Protein AF-A0A661YJ79-F1 (afdb_monomer)

Mean predicted aligned error: 10.52 Å

Radius of gyration: 17.21 Å; Cα contacts (8 Å, |Δi|>4): 69; chains: 1; bounding box: 55×23×50 Å

Solvent-accessible surface area (backbone atoms only — not comparable to full-atom values): 6970 Å² total; per-residue (Å²): 125,75,74,68,72,75,68,58,92,50,68,66,60,58,24,50,54,50,8,46,51,60,20,59,76,65,79,40,75,86,57,25,61,65,40,26,53,50,30,38,53,37,37,49,41,29,69,73,67,74,34,72,62,58,31,50,52,53,51,51,53,44,50,48,52,42,51,55,47,42,62,59,53,62,76,68,80,64,89,76,53,86,88,41,74,94,55,59,99,39,75,68,54,53,50,49,40,53,47,54,53,49,51,53,51,53,52,53,53,50,50,54,52,54,56,55,57,68,74,78,110

Foldseek 3Di:
DVVVVPPPPDLQVVQQVQLQCQLVVLVADLCNVLSSVLSSLLSVQCVVVVDNVRSVVLVVVLLVLQVVVCVVCVVPDDDDDPSCVSGDPDVVSSVVSVVVSVVVVVVVVVVVVVVVVVVVD

pLDDT: mean 76.21, std 13.27, range [41.62, 94.12]

Secondary structure (DSSP, 8-state):
--GGGTT-S-HHHHHHHHHHHHHHTT--STTHHHHHHHHHHHHHHHHHH--SHHHHHHHHHHHHHHHHHHHHHGGG-----GGGTT----HHHHHHHHHHHHHHHHHHHHHHHHHHHTT--

Nearest PDB structures (foldseek):
  6qc5-assembly1_D6  TM=3.238E-01  e=1.694E+00  Ovis aries
  6zko-assembly1_J  TM=3.607E-01  e=5.529E+00  Ovis aries
  7r46-assembly1_J  TM=3.300E-01  e=5.849E+00  Bos taurus

Structure (mmCIF, N/CA/C/O backbone):
data_AF-A0A661YJ79-F1
#
_entry.id   AF-A0A661YJ79-F1
#
loop_
_atom_site.group_PDB
_atom_site.id
_atom_site.type_symbol
_atom_site.label_atom_id
_atom_site.label_alt_id
_atom_site.label_comp_id
_atom_site.label_asym_id
_atom_site.label_entity_id
_atom_site.label_seq_id
_atom_site.pdbx_PDB_ins_code
_atom_site.Cartn_x
_atom_site.Cartn_y
_atom_site.Cartn_z
_atom_site.occupancy
_atom_site.B_iso_or_equiv
_atom_site.auth_seq_id
_atom_site.auth_comp_id
_atom_site.auth_asym_id
_atom_site.auth_atom_id
_atom_site.pdbx_PDB_model_num
ATOM 1 N N . MET A 1 1 ? -8.145 -7.407 23.195 1.00 47.97 1 MET A N 1
ATOM 2 C CA . MET A 1 1 ? -8.624 -6.250 22.395 1.00 47.97 1 MET A CA 1
ATOM 3 C C . MET A 1 1 ? -9.033 -4.988 23.178 1.00 47.97 1 MET A C 1
ATOM 5 O O . MET A 1 1 ? -9.270 -3.984 22.520 1.00 47.97 1 MET A O 1
ATOM 9 N N . ARG A 1 2 ? -9.110 -4.955 24.524 1.00 41.62 2 ARG A N 1
ATOM 10 C CA . ARG A 1 2 ? -9.395 -3.697 25.263 1.00 41.62 2 ARG A CA 1
ATOM 11 C C . ARG A 1 2 ? -8.171 -2.767 25.389 1.00 41.62 2 ARG A C 1
ATOM 13 O O . ARG A 1 2 ? -8.317 -1.569 25.213 1.00 41.62 2 ARG A O 1
ATOM 20 N N . LEU A 1 3 ? -6.970 -3.331 25.543 1.00 49.78 3 LEU A N 1
ATOM 21 C CA . LEU A 1 3 ? -5.720 -2.581 25.770 1.00 49.78 3 LEU A CA 1
ATOM 22 C C . LEU A 1 3 ? -5.226 -1.751 24.566 1.00 49.78 3 LEU A C 1
ATOM 24 O O . LEU A 1 3 ? -4.622 -0.703 24.748 1.00 49.78 3 LEU A O 1
ATOM 28 N N . PHE A 1 4 ? -5.521 -2.163 23.328 1.00 48.34 4 PHE A N 1
ATOM 29 C CA . PHE A 1 4 ? -5.049 -1.450 22.126 1.00 48.34 4 PHE A CA 1
ATOM 30 C C . PHE A 1 4 ? -5.862 -0.193 21.785 1.00 48.34 4 PHE A C 1
ATOM 32 O O . PHE A 1 4 ? -5.382 0.675 21.062 1.00 48.34 4 PHE A O 1
ATOM 39 N N . ARG A 1 5 ? -7.093 -0.082 22.303 1.00 49.12 5 ARG A N 1
ATOM 40 C CA . ARG A 1 5 ? -7.987 1.055 22.034 1.00 49.12 5 ARG A CA 1
ATOM 41 C C . ARG A 1 5 ? -7.550 2.327 22.770 1.00 49.12 5 ARG A C 1
ATOM 43 O O . ARG A 1 5 ? -7.917 3.416 22.347 1.00 49.12 5 ARG A O 1
ATOM 50 N N . GLU A 1 6 ? -6.766 2.186 23.835 1.00 54.25 6 GLU A N 1
ATOM 51 C CA . GLU A 1 6 ? -6.313 3.301 24.675 1.00 54.25 6 GLU A CA 1
ATOM 52 C C . GLU A 1 6 ? -4.950 3.875 24.248 1.00 54.25 6 GLU A C 1
ATOM 54 O O . GLU A 1 6 ? -4.620 4.995 24.627 1.00 54.25 6 GLU A O 1
ATOM 59 N N . TRP A 1 7 ? -4.172 3.164 23.419 1.00 48.81 7 TRP A N 1
ATOM 60 C CA . TRP A 1 7 ? -2.788 3.551 23.103 1.00 48.81 7 TRP A CA 1
ATOM 61 C C . TRP A 1 7 ? -2.626 4.431 21.853 1.00 48.81 7 TRP A C 1
ATOM 63 O O . TRP A 1 7 ? -1.705 5.242 21.781 1.00 48.81 7 TRP A O 1
ATOM 73 N N . THR A 1 8 ? -3.524 4.346 20.867 1.00 52.06 8 THR A N 1
ATOM 74 C CA . THR A 1 8 ? -3.393 5.116 19.618 1.00 52.06 8 THR A CA 1
ATOM 75 C C . THR A 1 8 ? -4.202 6.405 19.680 1.00 52.06 8 THR A C 1
ATOM 77 O O . THR A 1 8 ? -5.332 6.474 19.196 1.00 52.06 8 THR A O 1
ATOM 80 N N . LYS A 1 9 ? -3.611 7.467 20.226 1.00 58.72 9 LYS A N 1
ATOM 81 C CA . LYS A 1 9 ? -4.195 8.817 20.175 1.00 58.72 9 LYS A CA 1
ATOM 82 C C . LYS A 1 9 ? -4.397 9.378 18.752 1.00 58.72 9 LYS A C 1
ATOM 84 O O . LYS A 1 9 ? -4.981 10.446 18.637 1.00 58.72 9 LYS A O 1
ATOM 89 N N . ASN A 1 10 ? -3.995 8.680 17.679 1.00 70.38 10 ASN A N 1
ATOM 90 C CA . ASN A 1 10 ? -4.477 8.905 16.308 1.00 70.38 10 ASN A CA 1
ATOM 91 C C . ASN A 1 10 ? -4.061 7.726 15.380 1.00 70.38 10 ASN A C 1
ATOM 93 O O . ASN A 1 10 ? -2.861 7.532 15.167 1.00 70.38 10 ASN A O 1
ATOM 97 N N . PRO A 1 11 ? -4.996 6.937 14.811 1.00 77.06 11 PRO A N 1
ATOM 98 C CA . PRO A 1 11 ? -4.670 5.780 13.963 1.00 77.06 11 PRO A CA 1
ATOM 99 C C . PRO A 1 11 ? -3.946 6.156 12.660 1.00 77.06 11 PRO A C 1
ATOM 101 O O . PRO A 1 11 ? -3.236 5.327 12.097 1.00 77.06 11 PRO A O 1
ATOM 104 N N . HIS A 1 12 ? -4.069 7.402 12.197 1.00 85.94 12 HIS A N 1
ATOM 105 C CA . HIS A 1 12 ? -3.454 7.859 10.951 1.00 85.94 12 HIS A CA 1
ATOM 106 C C . HIS A 1 12 ? -1.922 7.919 11.038 1.00 85.94 12 HIS A C 1
ATOM 108 O O . HIS A 1 12 ? -1.245 7.477 10.114 1.00 85.94 12 HIS A O 1
ATOM 114 N N . TYR A 1 13 ? -1.360 8.381 12.163 1.00 87.00 13 TYR A N 1
ATOM 115 C CA . TYR A 1 13 ? 0.098 8.418 12.343 1.00 87.00 13 TYR A CA 1
ATOM 116 C C . TYR A 1 13 ? 0.703 7.018 12.427 1.00 87.00 13 TYR A C 1
ATOM 118 O O . TYR A 1 13 ? 1.761 6.779 11.854 1.00 87.00 13 TYR A O 1
ATOM 126 N N . ALA A 1 14 ? 0.014 6.077 13.078 1.00 85.56 14 ALA A N 1
ATOM 127 C CA . ALA A 1 14 ? 0.457 4.687 13.124 1.00 85.56 14 ALA A CA 1
ATOM 128 C C . ALA A 1 14 ? 0.530 4.077 11.715 1.00 85.56 14 ALA A C 1
ATOM 130 O O . ALA A 1 14 ? 1.517 3.420 11.385 1.00 85.56 14 ALA A O 1
ATOM 131 N N . VAL A 1 15 ? -0.471 4.344 10.867 1.00 90.31 15 VAL A N 1
ATOM 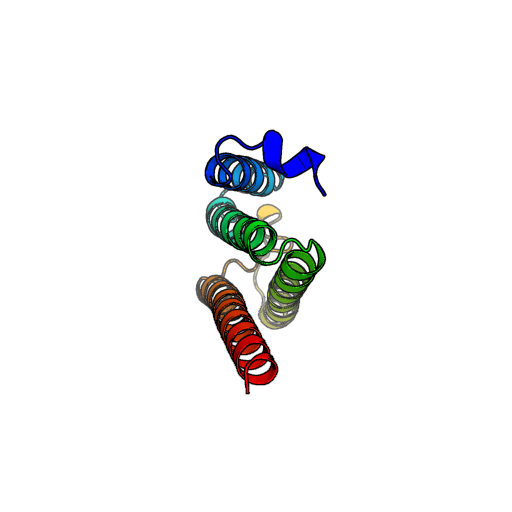132 C CA . VAL A 1 15 ? -0.490 3.885 9.470 1.00 90.31 15 VAL A CA 1
ATOM 133 C C . VAL A 1 15 ? 0.638 4.526 8.660 1.00 90.31 15 VAL A C 1
ATOM 135 O O . VAL A 1 15 ? 1.372 3.809 7.988 1.00 90.31 15 VAL A O 1
ATOM 138 N N . LEU A 1 16 ? 0.819 5.847 8.751 1.00 92.56 16 LEU A N 1
ATOM 139 C CA . LEU A 1 16 ? 1.838 6.566 7.979 1.00 92.56 16 LEU A CA 1
ATOM 140 C C . LEU A 1 16 ? 3.263 6.150 8.354 1.00 92.56 16 LEU A C 1
ATOM 142 O O . LEU A 1 16 ? 4.066 5.878 7.466 1.00 92.56 16 LEU A O 1
ATOM 146 N N . ILE A 1 17 ? 3.571 6.053 9.652 1.00 90.81 17 ILE A N 1
ATOM 147 C CA . ILE A 1 17 ? 4.896 5.626 10.124 1.00 90.81 17 ILE A CA 1
ATOM 148 C C . ILE A 1 17 ? 5.164 4.179 9.702 1.00 90.81 17 ILE A C 1
ATOM 150 O O . ILE A 1 17 ? 6.234 3.883 9.178 1.00 90.81 17 ILE A O 1
ATOM 154 N N . SER A 1 18 ? 4.184 3.284 9.871 1.00 89.56 18 SER A N 1
ATOM 155 C CA . SER A 1 18 ? 4.339 1.878 9.474 1.00 89.56 18 SER A CA 1
ATOM 156 C C . SER A 1 18 ? 4.543 1.733 7.96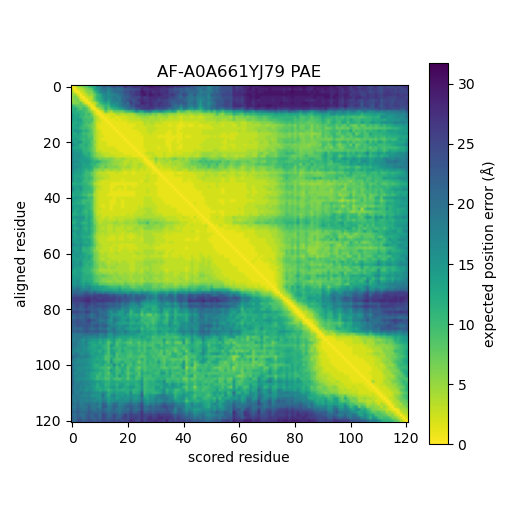6 1.00 89.56 18 SER A C 1
ATOM 158 O O . SER A 1 18 ? 5.414 0.982 7.542 1.00 89.56 18 SER A O 1
ATOM 160 N N . ALA A 1 19 ? 3.785 2.475 7.153 1.00 92.56 19 ALA A N 1
ATOM 161 C CA . ALA A 1 19 ? 3.920 2.465 5.700 1.00 92.56 19 ALA A CA 1
ATOM 162 C C . ALA A 1 19 ? 5.275 3.022 5.244 1.00 92.56 19 ALA A C 1
ATOM 164 O O . ALA A 1 19 ? 5.890 2.477 4.329 1.00 92.56 19 ALA A O 1
ATOM 165 N N . PHE A 1 20 ? 5.750 4.090 5.892 1.00 94.12 20 PHE A N 1
ATOM 166 C CA . PHE A 1 20 ? 7.048 4.689 5.598 1.00 94.12 20 PHE A CA 1
ATOM 167 C C . PHE A 1 20 ? 8.182 3.712 5.903 1.00 94.12 20 PHE A C 1
ATOM 169 O O . PHE A 1 20 ? 9.016 3.461 5.039 1.00 94.12 20 PHE A O 1
ATOM 176 N N . LEU A 1 21 ? 8.178 3.112 7.099 1.00 92.94 21 LEU A N 1
ATOM 177 C CA . LEU A 1 21 ? 9.178 2.118 7.488 1.00 92.94 21 LEU A CA 1
ATOM 178 C C . LEU A 1 21 ? 9.128 0.885 6.581 1.00 92.94 21 LEU A C 1
ATOM 180 O O . LEU A 1 21 ? 10.172 0.425 6.132 1.00 92.94 21 LEU A O 1
ATOM 184 N N . PHE A 1 22 ? 7.930 0.387 6.260 1.00 89.94 22 PHE A N 1
ATOM 185 C CA . PHE A 1 22 ? 7.744 -0.722 5.323 1.00 89.94 22 PHE A CA 1
ATOM 186 C C . PHE A 1 22 ? 8.389 -0.424 3.967 1.00 89.94 22 PHE A C 1
ATOM 188 O O . PHE A 1 22 ? 9.143 -1.245 3.455 1.00 89.94 22 PHE A O 1
ATOM 195 N N . SER A 1 23 ? 8.143 0.763 3.415 1.00 89.19 23 SER A N 1
ATOM 196 C CA . SER A 1 23 ? 8.723 1.166 2.136 1.00 89.19 23 SER A CA 1
ATOM 197 C C . SER A 1 23 ? 10.245 1.364 2.211 1.00 89.19 23 SER A C 1
ATOM 199 O O . SER A 1 23 ? 10.983 0.839 1.380 1.00 89.19 23 SER A O 1
ATOM 201 N N . ALA A 1 24 ? 10.733 2.048 3.251 1.00 89.94 24 ALA A N 1
ATOM 202 C CA . ALA A 1 24 ? 12.151 2.352 3.443 1.00 89.94 24 ALA A CA 1
ATOM 203 C C . ALA A 1 24 ? 13.024 1.099 3.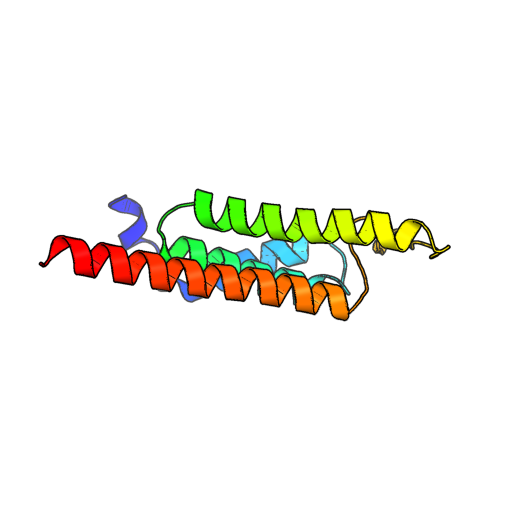630 1.00 89.94 24 ALA A C 1
ATOM 205 O O . ALA A 1 24 ? 14.152 1.061 3.145 1.00 89.94 24 ALA A O 1
ATOM 206 N N . LEU A 1 25 ? 12.502 0.055 4.286 1.00 90.06 25 LEU A N 1
ATOM 207 C CA . LEU A 1 25 ? 13.221 -1.209 4.492 1.00 90.06 25 LEU A CA 1
ATOM 208 C C . LEU A 1 25 ? 13.519 -1.972 3.194 1.00 90.06 25 LEU A C 1
ATOM 210 O O . LEU A 1 25 ? 14.368 -2.856 3.208 1.00 90.06 25 LEU A O 1
ATOM 214 N N . HIS A 1 26 ? 12.859 -1.635 2.084 1.00 83.62 26 HIS A N 1
ATOM 215 C CA . HIS A 1 26 ? 13.134 -2.264 0.795 1.00 83.62 26 HIS A CA 1
ATOM 216 C C . HIS A 1 26 ? 14.297 -1.612 0.029 1.00 83.62 26 HIS A C 1
ATOM 218 O O . HIS A 1 26 ? 14.629 -2.083 -1.052 1.00 83.62 26 HIS A O 1
ATOM 224 N N . LEU A 1 27 ? 14.908 -0.543 0.567 1.00 80.00 27 LEU A N 1
ATOM 225 C CA . LEU A 1 27 ? 16.167 0.064 0.097 1.00 80.00 27 LEU A CA 1
ATOM 226 C C . LEU A 1 27 ? 16.237 0.434 -1.399 1.00 80.00 27 LEU A C 1
ATOM 228 O O . LEU A 1 27 ? 17.319 0.655 -1.928 1.00 80.00 27 LEU A O 1
ATOM 232 N N . GLN A 1 28 ? 15.095 0.557 -2.070 1.00 74.44 28 GLN A N 1
ATOM 233 C CA . GLN A 1 28 ? 15.011 0.832 -3.500 1.00 74.44 28 GLN A CA 1
ATOM 234 C C . GLN A 1 28 ? 14.120 2.051 -3.719 1.00 74.44 28 GLN A C 1
ATOM 236 O O . GLN A 1 28 ? 12.968 2.093 -3.275 1.00 74.44 28 GLN A O 1
ATOM 241 N N . PHE A 1 29 ? 14.664 3.054 -4.402 1.00 77.31 29 PHE A N 1
ATOM 242 C CA . PHE A 1 29 ? 14.024 4.360 -4.506 1.00 77.31 29 PHE A CA 1
ATOM 243 C C . PHE A 1 29 ? 12.818 4.356 -5.456 1.00 77.31 29 PHE A C 1
ATOM 245 O O . PHE A 1 29 ? 11.772 4.908 -5.120 1.00 77.31 29 PHE A O 1
ATOM 252 N N . TYR A 1 30 ? 12.922 3.681 -6.604 1.00 74.44 30 TYR A N 1
ATOM 253 C CA . TYR A 1 30 ? 11.850 3.627 -7.608 1.00 74.44 30 TYR A CA 1
ATOM 254 C C . TYR A 1 30 ? 10.582 2.925 -7.088 1.00 74.44 30 TYR A C 1
ATOM 256 O O . TYR A 1 30 ? 9.471 3.423 -7.277 1.00 74.44 30 TYR A O 1
ATOM 264 N N . GLY A 1 31 ? 10.745 1.849 -6.314 1.00 76.81 31 GLY A N 1
ATOM 265 C CA . GLY A 1 31 ? 9.645 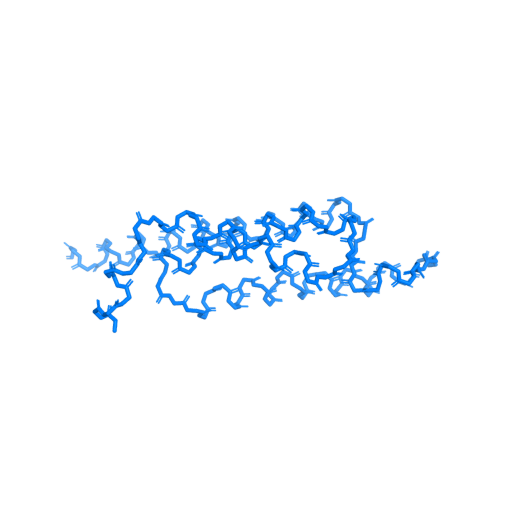1.152 -5.640 1.00 76.81 31 GLY A CA 1
ATOM 266 C C . GLY A 1 31 ? 9.100 1.861 -4.396 1.00 76.81 31 GLY A C 1
ATOM 267 O O . GLY A 1 31 ?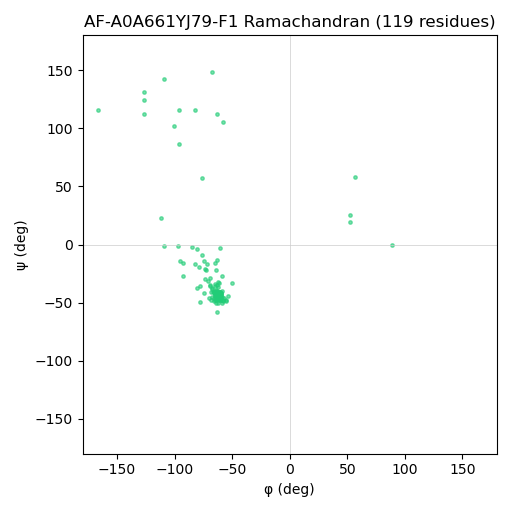 8.061 1.465 -3.861 1.00 76.81 31 GLY A O 1
ATOM 268 N N . PHE A 1 32 ? 9.754 2.925 -3.912 1.00 85.88 32 PHE A N 1
ATOM 269 C CA . PHE A 1 32 ? 9.411 3.542 -2.630 1.00 85.88 32 PHE A CA 1
ATOM 270 C C . PHE A 1 32 ? 7.987 4.113 -2.612 1.00 85.88 32 PHE A C 1
ATOM 272 O O . PHE A 1 32 ? 7.212 3.847 -1.691 1.00 85.88 32 PHE A O 1
ATOM 279 N N . LEU A 1 33 ? 7.618 4.910 -3.618 1.00 87.56 33 LEU A N 1
ATOM 280 C CA . LEU A 1 33 ? 6.310 5.564 -3.639 1.00 87.56 33 LEU A CA 1
ATOM 281 C C . LEU A 1 33 ? 5.159 4.552 -3.819 1.00 87.56 33 LEU A C 1
ATOM 283 O O . LEU A 1 33 ? 4.222 4.598 -3.014 1.00 87.56 33 LEU A O 1
ATOM 287 N N . PRO A 1 34 ? 5.220 3.596 -4.772 1.00 84.44 34 PRO A N 1
ATOM 288 C CA . PRO A 1 34 ? 4.212 2.540 -4.886 1.00 84.44 34 PRO A CA 1
ATOM 289 C C . PRO A 1 34 ? 4.052 1.716 -3.601 1.00 84.44 34 PRO A C 1
ATOM 291 O O . PRO A 1 34 ? 2.927 1.506 -3.138 1.00 84.44 34 PRO A O 1
ATOM 294 N N . ARG A 1 35 ? 5.162 1.297 -2.974 1.00 87.12 35 ARG A N 1
ATOM 295 C CA . ARG A 1 35 ? 5.144 0.504 -1.730 1.00 87.12 35 ARG A CA 1
ATOM 296 C C . ARG A 1 35 ? 4.627 1.299 -0.541 1.00 87.12 35 ARG A C 1
ATOM 298 O O . ARG A 1 35 ? 3.892 0.755 0.280 1.00 87.12 35 ARG A O 1
ATOM 305 N N . PHE A 1 36 ? 4.959 2.585 -0.456 1.00 90.38 36 PHE A N 1
ATOM 306 C CA . PHE A 1 36 ? 4.443 3.471 0.584 1.00 90.38 36 PHE A CA 1
ATOM 307 C C . PHE A 1 36 ? 2.919 3.608 0.488 1.00 90.38 36 PHE A C 1
ATOM 309 O O . PHE A 1 36 ? 2.217 3.423 1.483 1.00 90.38 36 PHE A O 1
ATOM 316 N N . VAL A 1 37 ? 2.390 3.846 -0.717 1.00 90.50 37 VAL A N 1
ATOM 317 C CA . VAL A 1 37 ? 0.940 3.916 -0.958 1.00 90.50 37 VAL A CA 1
ATOM 318 C C . VAL A 1 37 ? 0.264 2.584 -0.623 1.00 90.50 37 VAL A C 1
ATOM 320 O O . VAL A 1 37 ? -0.744 2.573 0.085 1.00 90.50 37 VAL A O 1
ATOM 323 N N . LEU A 1 38 ? 0.840 1.457 -1.051 1.00 88.62 38 LEU A N 1
ATOM 324 C CA . LEU A 1 38 ? 0.337 0.130 -0.696 1.00 88.62 38 LEU A CA 1
ATOM 325 C C . LEU A 1 38 ? 0.324 -0.078 0.827 1.00 88.62 38 LEU A C 1
ATOM 327 O O . LEU A 1 38 ? -0.682 -0.522 1.376 1.00 88.62 38 LEU A O 1
ATOM 331 N N . GLY A 1 39 ? 1.395 0.303 1.526 1.00 91.00 39 GLY A N 1
ATOM 332 C CA . GLY A 1 39 ? 1.497 0.231 2.984 1.00 91.00 39 GLY A CA 1
ATOM 333 C C . GLY A 1 39 ? 0.417 1.047 3.700 1.00 91.00 39 GLY A C 1
ATOM 334 O O . GLY A 1 39 ? -0.178 0.565 4.666 1.00 91.00 39 GLY A O 1
ATOM 335 N N . ILE A 1 40 ? 0.091 2.243 3.193 1.00 93.06 40 ILE A N 1
ATOM 336 C CA . ILE A 1 40 ? -1.026 3.050 3.704 1.00 93.06 40 ILE A CA 1
ATOM 337 C C . ILE A 1 40 ? -2.345 2.284 3.549 1.00 93.06 40 ILE A C 1
ATOM 339 O O . ILE A 1 40 ? -3.116 2.182 4.506 1.00 93.06 40 ILE A O 1
ATOM 343 N N . ILE A 1 41 ? -2.600 1.719 2.365 1.00 90.19 41 ILE A N 1
ATOM 344 C CA . ILE A 1 41 ? -3.839 0.987 2.074 1.00 90.19 41 ILE A CA 1
ATOM 345 C C . ILE A 1 41 ? -3.981 -0.242 2.986 1.00 90.19 41 ILE A C 1
ATOM 347 O O . ILE A 1 41 ? -5.030 -0.439 3.604 1.00 90.19 41 ILE A O 1
ATOM 351 N N . LEU A 1 42 ? -2.919 -1.038 3.136 1.00 89.75 42 LEU A N 1
ATOM 352 C CA . LEU A 1 42 ? -2.892 -2.195 4.036 1.00 89.75 42 LEU A CA 1
ATOM 353 C C . LEU A 1 42 ? -3.121 -1.788 5.500 1.00 89.75 42 LEU A C 1
ATOM 355 O O . LEU A 1 42 ? -3.890 -2.438 6.212 1.00 89.75 42 LEU A O 1
ATOM 359 N N . GLY A 1 43 ? -2.520 -0.678 5.939 1.00 88.81 43 GLY A N 1
ATOM 360 C CA . GLY A 1 43 ? -2.740 -0.120 7.272 1.00 88.81 43 GLY A CA 1
ATOM 361 C C . GLY A 1 43 ? -4.202 0.262 7.519 1.00 88.81 43 GLY A C 1
ATOM 362 O O . GLY A 1 43 ? -4.757 -0.062 8.570 1.00 88.81 43 GLY A O 1
ATOM 363 N N . TYR A 1 44 ? -4.877 0.870 6.540 1.00 88.31 44 TYR A N 1
ATOM 364 C CA . TYR A 1 44 ? -6.309 1.164 6.654 1.00 88.31 44 TYR A CA 1
ATOM 365 C C . TYR A 1 44 ? -7.188 -0.086 6.626 1.00 88.31 44 TYR A C 1
ATOM 367 O O . TYR A 1 44 ? -8.170 -0.139 7.370 1.00 88.31 44 TYR A O 1
ATOM 375 N N . PHE A 1 45 ? -6.831 -1.121 5.859 1.00 84.38 45 PHE A N 1
ATOM 376 C CA . PHE A 1 45 ? -7.537 -2.402 5.926 1.00 84.38 45 PHE A CA 1
ATOM 377 C C . PHE A 1 45 ? -7.481 -3.017 7.315 1.00 84.38 45 PHE A C 1
ATOM 379 O O . PHE A 1 45 ? -8.505 -3.493 7.810 1.00 84.38 45 PHE A O 1
ATOM 386 N N . PHE A 1 46 ? -6.324 -2.963 7.971 1.00 86.00 46 PHE A N 1
ATOM 387 C CA . PHE A 1 46 ? -6.206 -3.394 9.356 1.00 86.00 46 PHE A CA 1
ATOM 388 C C . PHE A 1 46 ? -7.095 -2.558 10.290 1.00 86.00 46 PHE A C 1
ATOM 390 O O . PHE A 1 46 ? -7.853 -3.120 11.080 1.00 86.00 46 PHE A O 1
ATOM 397 N N . VAL A 1 47 ? -7.056 -1.224 10.175 1.00 85.75 47 VAL A N 1
ATOM 398 C CA . VAL A 1 47 ? -7.849 -0.315 11.025 1.00 85.75 47 VAL A CA 1
ATOM 399 C C . VAL A 1 47 ? -9.356 -0.557 10.873 1.00 85.75 47 VAL A C 1
ATOM 401 O O . VAL A 1 47 ? -10.081 -0.549 11.870 1.00 85.75 47 VAL A O 1
ATOM 404 N N . TRP A 1 48 ? -9.839 -0.785 9.650 1.00 80.50 48 TRP A N 1
ATOM 405 C CA . TRP A 1 48 ? -11.265 -0.978 9.376 1.00 80.50 48 TRP A CA 1
ATOM 406 C C . TRP A 1 48 ? -11.756 -2.374 9.742 1.00 80.50 48 TRP A C 1
ATOM 408 O O . TRP A 1 48 ? -12.752 -2.505 10.451 1.00 80.50 48 TRP A O 1
ATOM 418 N N . THR A 1 49 ? -11.049 -3.414 9.300 1.00 80.25 49 THR A N 1
ATOM 419 C CA . THR A 1 49 ? -11.496 -4.804 9.492 1.00 80.25 49 THR A CA 1
ATOM 420 C C . THR A 1 49 ? -11.139 -5.355 10.868 1.00 80.25 49 THR A C 1
ATOM 422 O O . THR A 1 49 ? -11.701 -6.362 11.297 1.00 80.25 49 THR A O 1
ATOM 425 N N . ARG A 1 50 ? -10.201 -4.702 11.574 1.00 82.38 50 ARG A N 1
ATOM 426 C CA . ARG A 1 50 ? -9.614 -5.159 12.846 1.00 82.38 50 ARG A CA 1
ATOM 427 C C . ARG A 1 50 ? -9.067 -6.587 12.775 1.00 82.38 50 ARG A C 1
ATOM 429 O O . ARG A 1 50 ? -8.976 -7.272 13.792 1.00 82.38 50 ARG A O 1
ATOM 436 N N . SER A 1 51 ? -8.707 -7.025 11.573 1.00 80.25 51 SER A N 1
ATOM 437 C CA . SER A 1 51 ? -8.164 -8.340 11.278 1.00 80.25 51 SER A CA 1
ATOM 438 C C . SER A 1 51 ? -6.856 -8.172 10.522 1.00 80.25 51 SER A C 1
ATOM 440 O O . SER A 1 51 ? -6.789 -7.429 9.548 1.00 80.25 51 SER A O 1
ATOM 442 N N . ILE A 1 52 ? -5.817 -8.880 10.959 1.00 85.19 52 ILE A N 1
ATOM 443 C CA . ILE A 1 52 ? -4.531 -8.939 10.251 1.00 85.19 52 ILE A CA 1
ATOM 444 C C . ILE A 1 52 ? -4.614 -9.786 8.976 1.00 85.19 52 ILE A C 1
ATOM 446 O O . ILE A 1 52 ? -3.826 -9.597 8.059 1.00 85.19 52 ILE A O 1
ATOM 450 N N . TRP A 1 53 ? -5.592 -10.690 8.880 1.00 88.31 53 TRP A N 1
ATOM 451 C CA . TRP A 1 53 ? -5.716 -11.601 7.743 1.00 88.31 53 TRP A CA 1
ATOM 452 C C . TRP A 1 53 ? -6.155 -10.894 6.464 1.00 88.31 53 TRP A C 1
ATOM 454 O O . TRP A 1 53 ? -5.742 -11.284 5.378 1.00 88.31 53 TRP A O 1
ATOM 464 N N . VAL A 1 54 ? -6.950 -9.829 6.588 1.00 85.81 54 VAL A N 1
ATOM 465 C CA . VAL A 1 54 ? -7.392 -9.039 5.434 1.00 85.81 54 VAL A CA 1
ATOM 466 C C . VAL A 1 54 ? -6.207 -8.380 4.717 1.00 85.81 54 VAL A C 1
ATOM 468 O O . VAL A 1 54 ? -6.014 -8.678 3.540 1.00 85.81 54 VAL A O 1
ATOM 471 N N . PRO A 1 55 ? -5.370 -7.549 5.369 1.00 86.56 55 PRO A N 1
ATOM 472 C CA . PRO A 1 55 ? -4.199 -6.974 4.714 1.00 86.56 55 PRO A CA 1
ATOM 473 C C . PRO A 1 55 ? -3.188 -8.036 4.262 1.00 86.56 55 PRO A C 1
ATOM 475 O O . PRO A 1 55 ? -2.580 -7.858 3.211 1.00 86.56 55 PRO A O 1
ATOM 478 N N . VAL A 1 56 ? -3.044 -9.164 4.972 1.00 89.12 56 VAL A N 1
ATOM 479 C CA . VAL A 1 56 ? -2.191 -10.280 4.515 1.00 89.12 56 VAL A CA 1
ATOM 480 C C . VAL A 1 56 ? -2.669 -10.839 3.172 1.00 89.12 56 VAL A C 1
ATOM 482 O O . VAL A 1 56 ? -1.863 -10.984 2.256 1.00 89.12 56 VAL A O 1
ATOM 485 N N . LEU A 1 57 ? -3.971 -11.097 3.016 1.00 90.38 57 LEU A N 1
ATOM 486 C CA . LEU A 1 57 ? -4.536 -11.580 1.751 1.00 90.38 57 LEU A CA 1
ATOM 487 C C . LEU A 1 57 ? -4.396 -10.547 0.629 1.00 90.38 57 LEU A C 1
ATOM 489 O O . LEU A 1 57 ? -4.013 -10.902 -0.482 1.00 90.38 57 LEU A O 1
ATOM 493 N N . VAL A 1 58 ? -4.649 -9.267 0.922 1.00 87.81 58 VAL A N 1
ATOM 494 C CA . VAL A 1 58 ? -4.459 -8.167 -0.039 1.00 87.81 58 VAL A CA 1
ATOM 495 C C . VAL A 1 58 ? -3.022 -8.120 -0.541 1.00 87.81 58 VAL A C 1
ATOM 497 O O . VAL A 1 58 ? -2.788 -8.063 -1.747 1.00 87.81 58 VAL A O 1
ATOM 500 N N . HIS A 1 59 ? -2.061 -8.166 0.378 1.00 89.44 59 HIS A N 1
ATOM 501 C CA . HIS A 1 59 ? -0.650 -8.110 0.039 1.00 89.44 59 HIS A CA 1
ATOM 502 C C . HIS A 1 59 ? -0.205 -9.341 -0.757 1.00 89.44 59 HIS A C 1
ATOM 504 O O . HIS A 1 59 ? 0.512 -9.208 -1.746 1.00 89.44 59 HIS A O 1
ATOM 510 N N . PHE A 1 60 ? -0.684 -10.527 -0.378 1.00 89.81 60 PHE A N 1
ATOM 511 C CA . PHE A 1 60 ? -0.411 -11.763 -1.102 1.00 89.81 60 PHE A CA 1
ATOM 512 C C . PHE A 1 60 ? -0.905 -11.701 -2.552 1.00 89.81 60 PHE A C 1
ATOM 514 O O . PHE A 1 60 ? -0.148 -12.015 -3.466 1.00 89.81 60 PHE A O 1
ATOM 521 N N . VAL A 1 61 ? -2.143 -11.247 -2.776 1.00 87.62 61 VAL A N 1
ATOM 522 C CA . VAL A 1 61 ? -2.701 -11.101 -4.130 1.00 87.62 61 VAL A CA 1
ATOM 523 C C . VAL A 1 61 ? -1.907 -10.076 -4.939 1.00 87.62 61 VAL A C 1
ATOM 525 O O . VAL A 1 61 ? -1.539 -10.357 -6.076 1.00 87.62 61 VAL A O 1
ATOM 528 N N . ASN A 1 62 ? -1.587 -8.922 -4.346 1.00 86.75 62 ASN A N 1
ATOM 529 C CA . ASN A 1 62 ? -0.770 -7.889 -4.982 1.00 86.75 62 ASN A CA 1
ATOM 530 C C . ASN A 1 62 ? 0.591 -8.435 -5.450 1.00 86.75 62 ASN A C 1
ATOM 532 O O . ASN A 1 62 ? 0.976 -8.251 -6.602 1.00 86.75 62 ASN A O 1
ATOM 536 N N . ASN A 1 63 ? 1.300 -9.153 -4.575 1.00 86.38 63 ASN A N 1
ATOM 537 C CA . ASN A 1 63 ? 2.593 -9.745 -4.917 1.00 86.38 63 ASN A CA 1
ATOM 538 C C . ASN A 1 63 ? 2.451 -10.889 -5.927 1.00 86.38 63 ASN A C 1
ATOM 540 O O . ASN A 1 63 ? 3.292 -11.034 -6.807 1.00 86.38 63 ASN A O 1
ATOM 544 N N . GLY A 1 64 ? 1.378 -11.680 -5.845 1.00 86.38 64 GLY A N 1
ATOM 545 C CA . GLY A 1 64 ? 1.082 -12.729 -6.819 1.00 86.38 64 GLY A CA 1
ATOM 546 C C . GLY A 1 64 ? 0.913 -12.171 -8.234 1.00 86.38 64 GLY A C 1
ATOM 547 O O . GLY A 1 64 ? 1.485 -12.716 -9.175 1.00 86.38 64 GLY A O 1
ATOM 548 N N . ILE A 1 65 ? 0.205 -11.046 -8.380 1.00 84.62 65 ILE A N 1
ATOM 549 C CA . ILE A 1 65 ? 0.084 -10.330 -9.660 1.00 84.62 65 ILE A CA 1
ATOM 550 C C . ILE A 1 65 ? 1.463 -9.879 -10.148 1.00 84.62 65 ILE A C 1
ATOM 552 O O . ILE A 1 65 ? 1.795 -10.109 -11.310 1.00 84.62 65 ILE A O 1
ATOM 556 N N . ALA A 1 66 ? 2.278 -9.288 -9.270 1.00 81.38 66 ALA A N 1
ATOM 557 C CA . ALA A 1 66 ? 3.622 -8.840 -9.622 1.00 81.38 66 ALA A CA 1
ATOM 558 C C . ALA A 1 66 ? 4.509 -9.996 -10.114 1.00 81.38 66 ALA A C 1
ATOM 560 O O . ALA A 1 66 ? 5.149 -9.867 -11.151 1.00 81.38 66 ALA A O 1
ATOM 561 N N . VAL A 1 67 ? 4.494 -11.150 -9.440 1.00 83.38 67 VAL A N 1
ATOM 562 C CA . VAL A 1 67 ? 5.273 -12.336 -9.840 1.00 83.38 67 VAL A CA 1
ATOM 563 C C . VAL A 1 67 ? 4.794 -12.910 -11.173 1.00 83.38 67 VAL A C 1
ATOM 565 O O . VAL A 1 67 ? 5.613 -13.205 -12.041 1.00 83.38 67 VAL A O 1
ATOM 568 N N . VAL A 1 68 ? 3.479 -13.064 -11.363 1.00 84.69 68 VAL A N 1
ATOM 569 C CA . VAL A 1 68 ? 2.916 -13.570 -12.628 1.00 84.69 68 VAL A CA 1
ATOM 570 C C . VAL A 1 68 ? 3.265 -12.635 -13.780 1.00 84.69 68 VAL A C 1
ATOM 572 O O . VAL A 1 68 ? 3.635 -13.091 -14.862 1.00 84.69 68 VAL A O 1
ATOM 575 N N . ALA A 1 69 ? 3.190 -11.328 -13.543 1.00 79.19 69 ALA A N 1
ATOM 576 C CA . ALA A 1 69 ? 3.575 -10.347 -14.531 1.00 79.19 69 ALA A CA 1
ATOM 577 C C . ALA A 1 69 ? 5.082 -10.405 -14.818 1.00 79.19 69 ALA A C 1
ATOM 579 O O . ALA A 1 69 ? 5.461 -10.533 -15.977 1.00 79.19 69 ALA A O 1
ATOM 580 N N . ALA A 1 70 ? 5.939 -10.424 -13.794 1.00 76.25 70 ALA A N 1
ATOM 581 C CA . ALA A 1 70 ? 7.386 -10.573 -13.957 1.00 76.25 70 ALA A CA 1
ATOM 582 C C . ALA A 1 70 ? 7.738 -11.813 -14.795 1.00 76.25 70 ALA A C 1
ATOM 584 O O . ALA A 1 70 ? 8.533 -11.726 -15.725 1.00 76.25 70 ALA A O 1
ATOM 585 N N . TRP A 1 71 ? 7.090 -12.949 -14.524 1.00 80.25 71 TRP A N 1
ATOM 586 C CA . TRP A 1 71 ? 7.263 -14.183 -15.293 1.00 80.25 71 TRP A CA 1
ATOM 587 C C . TRP A 1 71 ? 6.841 -14.044 -16.762 1.00 80.25 71 TRP A C 1
ATOM 589 O O . TRP A 1 71 ? 7.480 -14.617 -17.644 1.00 80.25 71 TRP A O 1
ATOM 599 N N . TYR A 1 72 ? 5.782 -13.281 -17.040 1.00 76.31 72 TYR A N 1
ATOM 600 C CA . TYR A 1 72 ? 5.333 -13.002 -18.402 1.00 76.31 72 TYR A CA 1
ATOM 601 C C . TYR A 1 72 ? 6.312 -12.080 -19.152 1.00 76.31 72 TYR A C 1
ATOM 603 O O . TYR A 1 72 ? 6.689 -12.384 -20.281 1.00 76.31 72 TYR A O 1
ATOM 611 N N . PHE A 1 73 ? 6.767 -10.993 -18.519 1.00 71.88 73 PHE A N 1
ATOM 612 C CA . PHE A 1 73 ? 7.680 -10.013 -19.127 1.00 71.88 73 PHE A CA 1
ATOM 613 C C . PHE A 1 73 ? 9.121 -10.525 -19.270 1.00 71.88 73 PHE A C 1
ATOM 615 O O . PHE A 1 73 ? 9.794 -10.178 -20.236 1.00 71.88 73 PHE A O 1
ATOM 622 N N . ALA A 1 74 ? 9.576 -11.419 -18.388 1.00 70.62 74 ALA A N 1
ATOM 623 C CA . ALA A 1 74 ? 10.895 -12.052 -18.479 1.00 70.62 74 ALA A CA 1
ATOM 624 C C . ALA A 1 74 ? 11.080 -12.930 -19.734 1.00 70.62 74 ALA A C 1
ATOM 626 O O . ALA A 1 74 ? 12.202 -13.301 -20.060 1.00 70.62 74 ALA A O 1
ATOM 627 N N . ARG A 1 75 ? 10.003 -13.259 -20.463 1.00 69.75 75 ARG A N 1
ATOM 628 C CA . ARG A 1 75 ? 10.073 -13.981 -21.746 1.00 69.75 75 ARG A CA 1
ATOM 629 C C . ARG A 1 75 ? 10.411 -13.087 -22.949 1.00 69.75 75 ARG A C 1
ATOM 631 O O . ARG A 1 75 ? 10.511 -13.611 -24.053 1.00 69.75 75 ARG A O 1
ATOM 638 N N . GLY A 1 76 ? 10.526 -11.770 -22.755 1.00 63.84 76 GLY A N 1
ATOM 639 C CA . GLY A 1 76 ? 10.722 -10.778 -23.818 1.00 63.84 76 GLY A CA 1
ATOM 640 C C . GLY A 1 76 ? 12.085 -10.074 -23.840 1.00 63.84 76 GLY A C 1
ATOM 641 O O . GLY A 1 76 ? 12.140 -8.980 -24.385 1.00 63.84 76 GLY A O 1
ATOM 642 N N . ASP A 1 77 ? 13.143 -10.655 -23.256 1.00 54.38 77 ASP A N 1
ATOM 643 C CA . ASP A 1 77 ? 14.512 -10.091 -23.200 1.00 54.38 77 ASP A CA 1
ATOM 644 C C . ASP A 1 77 ? 14.606 -8.687 -22.566 1.00 54.38 77 ASP A C 1
ATOM 646 O O . ASP A 1 77 ? 15.086 -7.731 -23.171 1.00 54.38 77 ASP A O 1
ATOM 650 N N . ILE A 1 78 ? 14.157 -8.551 -21.314 1.00 59.72 78 ILE A N 1
ATOM 651 C CA . ILE A 1 78 ? 14.395 -7.337 -20.518 1.00 59.72 78 ILE A CA 1
ATOM 652 C C . ILE A 1 78 ? 15.622 -7.576 -19.634 1.00 59.72 78 ILE A C 1
ATOM 654 O O . ILE A 1 78 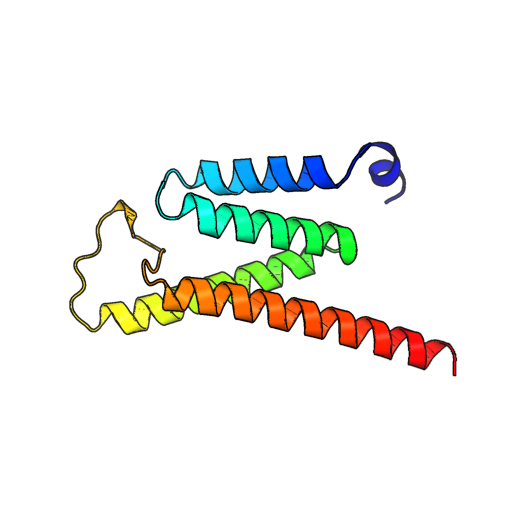? 15.586 -8.438 -18.754 1.00 59.72 78 ILE A O 1
ATOM 658 N N . GLU A 1 79 ? 16.697 -6.817 -19.861 1.00 57.41 79 GLU A N 1
ATOM 659 C CA . GLU A 1 79 ? 17.851 -6.743 -18.958 1.00 57.41 79 GLU A CA 1
ATOM 660 C C . GLU A 1 79 ? 17.361 -6.282 -17.575 1.00 57.41 79 GLU A C 1
ATOM 662 O O . GLU A 1 79 ? 16.972 -5.130 -17.390 1.00 57.41 79 GLU A O 1
ATOM 667 N N . GLN A 1 80 ? 17.291 -7.206 -16.611 1.00 57.91 80 GLN A N 1
ATOM 668 C CA . GLN A 1 80 ? 16.905 -6.880 -15.239 1.00 57.91 80 GLN A CA 1
ATOM 669 C C . GLN A 1 80 ? 18.114 -6.336 -14.490 1.00 57.91 80 GLN A C 1
ATOM 671 O O . GLN A 1 80 ? 19.088 -7.053 -14.255 1.00 57.91 80 GLN A O 1
ATOM 676 N N . ASP A 1 81 ? 18.025 -5.075 -14.084 1.00 61.94 81 ASP A N 1
ATOM 677 C CA . ASP A 1 81 ? 18.982 -4.474 -13.168 1.00 61.94 81 ASP A CA 1
ATOM 678 C C . ASP A 1 81 ? 18.853 -5.127 -11.780 1.00 61.94 81 ASP A C 1
ATOM 680 O O . ASP A 1 81 ? 17.752 -5.527 -11.382 1.00 61.94 81 ASP A O 1
ATOM 684 N N . PHE A 1 82 ? 19.940 -5.230 -11.010 1.00 54.97 82 PHE A N 1
ATOM 685 C CA . PHE A 1 82 ? 19.911 -5.871 -9.680 1.00 54.97 82 PHE A CA 1
ATOM 686 C C . PHE A 1 82 ? 18.929 -5.183 -8.719 1.00 54.97 82 PHE A C 1
ATOM 688 O O . PHE A 1 82 ? 18.368 -5.828 -7.833 1.00 54.97 82 PHE A O 1
ATOM 695 N N . GLU A 1 83 ? 18.682 -3.888 -8.926 1.00 56.84 83 GLU A N 1
ATOM 696 C CA . GLU A 1 83 ? 17.694 -3.107 -8.180 1.00 56.84 83 GLU A CA 1
ATOM 697 C C . GLU A 1 83 ? 16.236 -3.452 -8.530 1.00 56.84 83 GLU A C 1
ATOM 699 O O . GLU A 1 83 ? 15.340 -3.115 -7.764 1.00 56.84 83 GLU A O 1
ATOM 704 N N . SER A 1 84 ? 15.981 -4.133 -9.652 1.00 59.84 84 SER A N 1
ATOM 705 C CA . SER A 1 84 ? 14.634 -4.460 -10.153 1.00 59.84 84 SER A CA 1
ATOM 706 C C .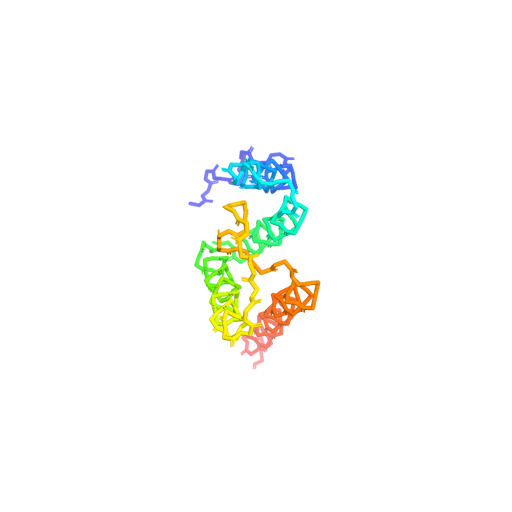 SER A 1 84 ? 14.156 -5.872 -9.789 1.00 59.84 84 SER A C 1
ATOM 708 O O . SER A 1 84 ? 13.031 -6.258 -10.107 1.00 59.84 84 SER A O 1
ATOM 710 N N . ILE A 1 85 ? 14.985 -6.663 -9.102 1.00 55.31 85 ILE A N 1
ATOM 711 C CA . ILE A 1 85 ? 14.673 -8.060 -8.784 1.00 55.31 85 ILE A CA 1
ATOM 712 C C . ILE A 1 85 ? 13.441 -8.126 -7.868 1.00 55.31 85 ILE A C 1
ATOM 714 O O . ILE A 1 85 ? 13.475 -7.735 -6.703 1.00 55.31 85 ILE A O 1
ATOM 718 N N . GLY A 1 86 ? 12.343 -8.665 -8.402 1.00 54.59 86 GLY A N 1
ATOM 719 C CA . GLY A 1 86 ? 11.071 -8.800 -7.686 1.00 54.59 86 GLY A CA 1
ATOM 720 C C . GLY A 1 86 ? 10.133 -7.597 -7.812 1.00 54.59 86 GLY A C 1
ATOM 721 O O . GLY A 1 86 ? 9.012 -7.660 -7.305 1.00 54.59 86 GLY A O 1
ATOM 722 N N . GLU A 1 87 ? 10.534 -6.544 -8.526 1.00 59.91 87 GLU A N 1
ATOM 723 C CA . GLU A 1 87 ? 9.634 -5.484 -8.968 1.00 59.91 87 GLU A CA 1
ATOM 724 C C . GLU A 1 87 ? 9.406 -5.530 -10.465 1.00 59.91 87 GLU A C 1
ATOM 726 O O . GLU A 1 87 ? 10.303 -5.788 -11.260 1.00 59.91 87 GLU A O 1
ATOM 731 N N . VAL A 1 88 ? 8.169 -5.239 -10.852 1.00 61.28 88 VAL A N 1
ATOM 732 C CA . VAL A 1 88 ? 7.868 -4.989 -12.250 1.00 61.28 88 VAL A CA 1
ATOM 733 C C . VAL A 1 88 ? 7.788 -3.486 -12.444 1.00 61.28 88 VAL A C 1
ATOM 735 O O . VAL A 1 88 ? 6.784 -2.870 -12.084 1.00 61.28 88 VAL A O 1
ATOM 738 N N . ASP A 1 89 ? 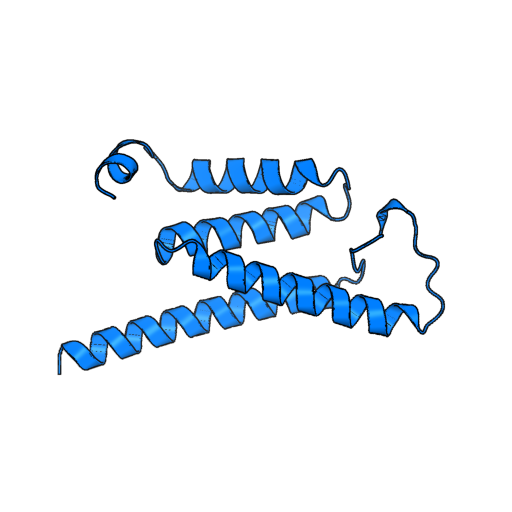8.850 -2.907 -13.007 1.00 63.06 89 ASP A N 1
ATOM 739 C CA . ASP A 1 89 ? 8.955 -1.480 -13.338 1.00 63.06 89 ASP A CA 1
ATOM 740 C C . ASP A 1 89 ? 8.150 -1.144 -14.606 1.00 63.06 89 ASP A C 1
ATOM 742 O O . ASP A 1 89 ? 8.645 -0.732 -15.652 1.00 63.06 89 ASP A O 1
ATOM 746 N N . GLN A 1 90 ? 6.858 -1.447 -14.542 1.00 67.44 90 GLN A N 1
ATOM 747 C CA . GLN A 1 90 ? 5.891 -1.191 -15.595 1.00 67.44 90 GLN A CA 1
ATOM 748 C C . GLN A 1 90 ? 4.748 -0.399 -14.957 1.00 67.44 90 GLN A C 1
ATOM 750 O O . GLN A 1 90 ? 3.983 -0.963 -14.161 1.00 67.44 90 GLN A O 1
ATOM 755 N N . PRO A 1 91 ? 4.561 0.883 -15.323 1.00 70.75 91 PRO A N 1
ATOM 756 C CA . PRO A 1 91 ? 3.484 1.719 -14.792 1.00 70.75 91 PRO A CA 1
ATOM 757 C C . PRO A 1 91 ? 2.106 1.050 -14.877 1.00 70.75 91 PRO A C 1
ATOM 759 O O . PRO A 1 91 ? 1.274 1.201 -13.985 1.00 70.75 91 PRO A O 1
ATOM 762 N N . LEU A 1 92 ? 1.884 0.240 -15.916 1.00 70.88 92 LEU A N 1
ATOM 763 C CA . LEU A 1 92 ? 0.640 -0.490 -16.139 1.00 70.88 92 LEU A CA 1
ATOM 764 C C . LEU A 1 92 ? 0.357 -1.552 -15.060 1.00 70.88 92 LEU A C 1
ATOM 766 O O . LEU A 1 92 ? -0.796 -1.744 -14.681 1.00 70.88 92 LEU A O 1
ATOM 770 N N . ILE A 1 93 ? 1.390 -2.201 -14.517 1.00 71.06 93 ILE A N 1
ATOM 771 C CA . ILE A 1 93 ? 1.253 -3.220 -13.463 1.00 71.06 93 ILE A CA 1
ATOM 772 C C . ILE A 1 93 ? 1.084 -2.577 -12.099 1.00 71.06 93 ILE A C 1
ATOM 774 O O . ILE A 1 93 ? 0.268 -3.044 -11.311 1.00 71.06 93 ILE A O 1
ATOM 778 N N . ILE A 1 94 ? 1.783 -1.472 -11.838 1.00 74.06 94 ILE A N 1
ATOM 779 C CA . ILE A 1 94 ? 1.558 -0.670 -10.631 1.00 74.06 94 ILE A CA 1
ATOM 780 C C . ILE A 1 94 ? 0.094 -0.215 -10.588 1.00 74.06 94 ILE A C 1
ATOM 782 O O . ILE A 1 94 ? -0.588 -0.402 -9.580 1.00 74.06 94 ILE A O 1
ATOM 786 N N . VAL A 1 95 ? -0.422 0.311 -11.703 1.00 77.62 95 VAL A N 1
ATOM 787 C CA . VAL A 1 95 ? -1.830 0.709 -11.820 1.00 77.62 95 VAL A CA 1
ATOM 788 C C . VAL A 1 95 ? -2.760 -0.495 -11.653 1.00 77.62 95 VAL A C 1
ATOM 790 O O . VAL A 1 95 ? -3.706 -0.409 -10.874 1.00 77.62 95 VAL A O 1
ATOM 793 N N . ALA A 1 96 ? -2.491 -1.627 -12.310 1.00 76.19 96 ALA A N 1
ATOM 794 C CA . ALA A 1 96 ? -3.315 -2.830 -12.183 1.00 76.19 96 ALA A CA 1
ATOM 795 C C . ALA A 1 96 ? -3.371 -3.354 -10.737 1.00 76.19 96 ALA A C 1
ATOM 797 O O . ALA A 1 96 ? -4.446 -3.696 -10.247 1.00 76.19 96 ALA A O 1
ATOM 798 N N . SER A 1 97 ? -2.240 -3.356 -10.035 1.00 76.94 97 SER A N 1
ATOM 799 C CA . SER A 1 97 ? -2.121 -3.744 -8.629 1.00 76.94 97 SER A CA 1
ATOM 800 C C . SER A 1 97 ? -2.899 -2.805 -7.706 1.00 76.94 97 SER A C 1
ATOM 802 O O . SER A 1 97 ? -3.709 -3.263 -6.899 1.00 76.94 97 SER A O 1
ATOM 804 N N . LEU A 1 98 ? -2.753 -1.485 -7.871 1.00 80.56 98 LEU A N 1
ATOM 805 C CA . LEU A 1 98 ? -3.533 -0.505 -7.108 1.00 80.56 98 LEU A CA 1
ATOM 806 C C . LEU A 1 98 ? -5.039 -0.643 -7.381 1.00 80.56 98 LEU A C 1
ATOM 808 O O . LEU A 1 98 ? -5.839 -0.606 -6.445 1.00 80.56 98 LEU A O 1
ATOM 812 N N . VAL A 1 99 ? -5.437 -0.865 -8.638 1.00 83.19 99 VAL A N 1
ATOM 813 C CA . VAL A 1 99 ? -6.836 -1.101 -9.026 1.00 83.19 99 VAL A CA 1
ATOM 814 C C . VAL A 1 99 ? -7.369 -2.397 -8.419 1.00 83.19 99 VAL A C 1
ATOM 816 O O . VAL A 1 99 ? -8.466 -2.389 -7.867 1.00 83.19 99 VAL A O 1
ATOM 819 N N . ALA A 1 100 ? -6.612 -3.494 -8.451 1.00 80.06 100 ALA A N 1
ATOM 820 C CA . ALA A 1 100 ? -7.017 -4.765 -7.853 1.00 80.06 100 ALA A CA 1
ATOM 821 C C . ALA A 1 100 ? -7.260 -4.620 -6.342 1.00 80.06 100 ALA A C 1
ATOM 823 O O . ALA A 1 100 ? -8.279 -5.079 -5.817 1.00 80.06 100 ALA A O 1
ATOM 824 N N . VAL A 1 101 ? -6.368 -3.906 -5.652 1.00 81.31 101 VAL A N 1
ATOM 825 C CA . VAL A 1 101 ? -6.513 -3.597 -4.228 1.00 81.31 101 VAL A CA 1
ATOM 826 C C . VAL A 1 101 ? -7.749 -2.724 -3.967 1.00 81.31 101 VAL A C 1
ATOM 828 O O . VAL A 1 101 ? -8.510 -3.007 -3.038 1.00 81.31 101 VAL A O 1
ATOM 831 N N . LEU A 1 102 ? -8.004 -1.707 -4.797 1.00 84.56 102 LEU A N 1
ATOM 832 C CA . LEU A 1 102 ? -9.197 -0.857 -4.701 1.00 84.56 102 LEU A CA 1
ATOM 833 C C . LEU A 1 102 ? -10.495 -1.634 -4.963 1.00 84.56 102 LEU A C 1
ATOM 835 O O . LEU A 1 102 ? -11.463 -1.476 -4.223 1.00 84.56 102 LEU A O 1
ATOM 839 N N . VAL A 1 103 ? -10.531 -2.509 -5.968 1.00 84.88 103 VAL A N 1
ATOM 840 C CA . VAL A 1 103 ? -11.696 -3.363 -6.254 1.00 84.88 103 VAL A CA 1
ATOM 841 C C . VAL A 1 103 ? -11.979 -4.278 -5.070 1.00 84.88 103 VAL A C 1
ATOM 843 O O . VAL A 1 103 ? -13.124 -4.377 -4.627 1.00 84.88 103 VAL A O 1
ATOM 846 N N . MET A 1 104 ? -10.943 -4.888 -4.493 1.00 79.81 104 MET A N 1
ATOM 847 C CA . MET A 1 104 ? -11.114 -5.714 -3.305 1.00 79.81 104 MET A CA 1
ATOM 848 C C . MET A 1 104 ? -11.581 -4.887 -2.098 1.00 79.81 104 MET A C 1
ATOM 850 O O . MET A 1 104 ? -12.428 -5.346 -1.330 1.00 79.81 104 MET A O 1
ATOM 854 N N . MET A 1 105 ? -11.119 -3.638 -1.970 1.00 79.94 105 MET A N 1
ATOM 855 C CA . MET A 1 105 ? -11.606 -2.694 -0.960 1.00 79.94 105 MET A CA 1
ATOM 856 C C . MET A 1 105 ? -13.111 -2.444 -1.083 1.00 79.94 105 MET A C 1
ATOM 858 O O . MET A 1 105 ? -13.843 -2.542 -0.095 1.00 79.94 105 MET A O 1
ATOM 862 N N . LEU A 1 106 ? -13.576 -2.130 -2.293 1.00 84.62 106 LEU A N 1
ATOM 863 C CA . LEU A 1 106 ? -14.985 -1.858 -2.572 1.00 84.62 106 LEU A CA 1
ATOM 864 C C . LEU A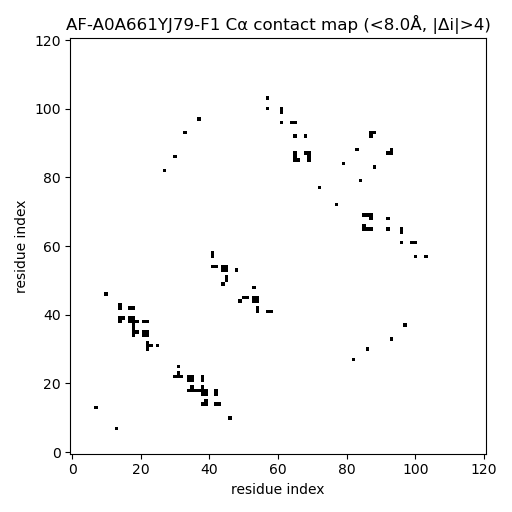 1 106 ? -15.843 -3.117 -2.392 1.00 84.62 106 LEU A C 1
ATOM 866 O O . LEU A 1 106 ? -16.913 -3.045 -1.785 1.00 84.62 106 LEU A O 1
ATOM 870 N N . GLY A 1 107 ? -15.350 -4.277 -2.834 1.00 83.00 107 GLY A N 1
ATOM 871 C CA . GLY A 1 107 ? -16.016 -5.567 -2.658 1.00 83.00 107 GLY A CA 1
ATOM 872 C C . GLY A 1 107 ? -16.224 -5.928 -1.185 1.00 83.00 107 GLY A C 1
ATOM 873 O O . GLY A 1 107 ? -17.326 -6.315 -0.795 1.00 83.00 107 GLY A O 1
ATOM 874 N N . MET A 1 108 ? -15.210 -5.723 -0.337 1.00 77.75 108 MET A N 1
ATOM 875 C CA . MET A 1 108 ? -15.342 -5.957 1.105 1.00 77.75 108 MET A CA 1
ATOM 876 C C . MET A 1 108 ? -16.346 -5.000 1.758 1.00 77.75 108 MET A C 1
ATOM 878 O O . MET A 1 108 ? -17.174 -5.444 2.554 1.00 77.75 108 MET A O 1
ATOM 882 N N . ARG A 1 109 ? -16.357 -3.714 1.374 1.00 78.12 109 ARG A N 1
ATOM 883 C CA . ARG A 1 109 ? -17.370 -2.758 1.859 1.00 78.12 109 ARG A CA 1
ATOM 884 C C . ARG A 1 109 ? -18.788 -3.169 1.471 1.00 78.12 109 ARG A C 1
ATOM 886 O O . ARG A 1 109 ? -19.697 -3.092 2.296 1.00 78.12 109 ARG A O 1
ATOM 893 N N . PHE A 1 110 ? -18.982 -3.628 0.237 1.00 78.56 110 PHE A N 1
ATOM 894 C CA . PHE A 1 110 ? -20.282 -4.103 -0.229 1.00 78.56 110 PHE A CA 1
ATOM 895 C C . PHE A 1 110 ? -20.744 -5.356 0.533 1.00 78.56 110 PHE A C 1
ATOM 897 O O . PHE A 1 110 ? -21.900 -5.436 0.954 1.00 78.56 110 PHE A O 1
ATOM 904 N N . TYR A 1 111 ? -19.835 -6.305 0.782 1.00 77.25 111 TYR A N 1
ATOM 905 C CA . TYR A 1 111 ? -20.126 -7.507 1.567 1.00 77.25 111 TYR A CA 1
ATOM 906 C C . TYR A 1 111 ? -20.543 -7.178 3.008 1.00 77.25 111 TYR A C 1
ATOM 908 O O . TYR A 1 111 ? -21.546 -7.702 3.499 1.00 77.25 111 TYR A O 1
ATOM 916 N N . GLU A 1 112 ? -19.830 -6.266 3.675 1.00 73.19 112 GLU A N 1
ATOM 917 C CA . GLU A 1 112 ? -20.186 -5.821 5.027 1.00 73.19 112 GLU A CA 1
ATOM 918 C C . GLU A 1 112 ? -21.553 -5.125 5.075 1.00 73.19 112 GLU A C 1
ATOM 920 O O . GLU A 1 112 ? -22.336 -5.376 5.998 1.00 73.19 112 GLU A O 1
ATOM 925 N N . HIS A 1 113 ? -21.881 -4.305 4.070 1.00 70.94 113 HIS A N 1
ATOM 926 C CA . HIS A 1 113 ? -23.201 -3.679 3.951 1.00 70.94 113 HIS A CA 1
ATOM 927 C C . HIS A 1 113 ? -24.320 -4.715 3.799 1.00 70.94 113 HIS A C 1
ATOM 929 O O . HIS A 1 113 ? -25.330 -4.632 4.503 1.00 70.94 113 HIS A O 1
ATOM 935 N N . LYS A 1 114 ? -24.131 -5.722 2.937 1.00 70.94 114 LYS A N 1
ATOM 936 C CA . LYS A 1 114 ? -25.125 -6.781 2.714 1.00 70.94 114 LYS A CA 1
ATOM 937 C C . LYS A 1 114 ? -25.330 -7.644 3.964 1.00 70.94 114 LYS A C 1
ATOM 939 O O . LYS A 1 114 ? -26.466 -7.944 4.325 1.00 70.94 114 LYS A O 1
ATOM 944 N N . LYS A 1 115 ? -24.245 -7.980 4.672 1.00 66.38 115 LYS A N 1
ATOM 945 C CA . LYS A 1 115 ? -24.300 -8.728 5.937 1.00 66.38 115 LYS A CA 1
ATOM 946 C C . LYS A 1 115 ? -25.039 -7.955 7.031 1.00 66.38 115 LYS A C 1
ATOM 948 O O . LYS A 1 115 ? -25.821 -8.556 7.757 1.00 66.38 115 LYS A O 1
ATOM 953 N N . LYS A 1 116 ? -24.833 -6.636 7.139 1.00 63.28 116 LYS A N 1
ATOM 954 C CA . LYS A 1 116 ? -25.599 -5.798 8.075 1.00 63.28 116 LYS A CA 1
ATOM 955 C C . LYS A 1 116 ? -27.085 -5.782 7.730 1.00 63.28 116 LYS A C 1
ATOM 957 O O . LYS A 1 116 ? -27.872 -6.017 8.630 1.00 63.28 116 LYS A O 1
ATOM 962 N N . GLY A 1 117 ? -27.458 -5.582 6.464 1.00 59.84 117 GLY A N 1
ATOM 963 C CA . GLY A 1 117 ? -28.865 -5.562 6.034 1.00 59.84 117 GLY A CA 1
ATOM 964 C C . GLY A 1 117 ? -29.619 -6.877 6.272 1.00 59.84 117 GLY A C 1
ATOM 965 O O . GLY A 1 117 ? -30.791 -6.845 6.613 1.00 59.84 117 GLY A O 1
ATOM 966 N N . SER A 1 118 ? -28.937 -8.021 6.174 1.00 57.56 118 SER A N 1
ATOM 967 C CA . SER A 1 118 ? -29.518 -9.350 6.426 1.00 57.56 118 SER A CA 1
ATOM 968 C C . SER A 1 118 ? -29.757 -9.681 7.906 1.00 57.56 118 SER A C 1
ATOM 970 O O . SER A 1 118 ? -30.406 -10.680 8.185 1.00 57.56 118 SER A O 1
ATOM 972 N N . ILE A 1 119 ? -29.184 -8.925 8.850 1.00 56.97 119 ILE A N 1
ATOM 973 C CA . ILE A 1 119 ? -29.336 -9.182 10.297 1.00 56.97 119 ILE A CA 1
ATOM 974 C C . ILE A 1 119 ? -30.474 -8.336 10.903 1.00 56.97 119 ILE A C 1
ATOM 976 O O . ILE A 1 119 ? -30.909 -8.603 12.018 1.00 56.97 119 ILE A O 1
ATOM 980 N N . ILE A 1 120 ? -30.956 -7.316 10.183 1.00 57.34 120 ILE A N 1
ATOM 981 C CA . ILE A 1 120 ? -31.976 -6.357 10.656 1.00 57.34 120 ILE A CA 1
ATOM 982 C C . ILE A 1 120 ? -33.342 -6.524 9.971 1.00 57.34 120 ILE A C 1
ATOM 984 O O . ILE A 1 120 ? -34.258 -5.773 10.299 1.00 57.34 120 ILE A O 1
ATOM 988 N N . GLY A 1 121 ? -33.473 -7.459 9.026 1.00 47.41 121 GLY A N 1
ATOM 989 C CA . GLY A 1 121 ? -34.737 -7.853 8.393 1.00 47.41 121 GLY A CA 1
ATOM 990 C C . GLY A 1 121 ? -35.056 -9.300 8.716 1.00 47.41 121 GLY A C 1
ATOM 991 O O . GLY A 1 121 ? -36.260 -9.602 8.838 1.00 47.41 121 GLY A O 1
#

Sequence (121 aa):
MRLFREWTKNPHYAVLISAFLFSALHLQFYGFLPRFVLGIILGYFFVWTRSIWVPVLVHFVNNGIAVVAAWYFARGDIEQDFESIGEVDQPLIIVASLVAVLVMMLGMRFYEHKKKGSIIG